Protein AF-A0A967SHB9-F1 (afdb_monomer)

Structure (mmCIF, N/CA/C/O backbone):
data_AF-A0A967SHB9-F1
#
_entry.id   AF-A0A967SHB9-F1
#
loop_
_atom_site.group_PDB
_atom_site.id
_atom_site.type_symbol
_atom_site.label_atom_id
_atom_site.label_alt_id
_atom_site.label_comp_id
_atom_site.label_asym_id
_atom_site.label_entity_id
_atom_site.label_seq_id
_atom_site.pdbx_PDB_ins_code
_atom_site.Cartn_x
_atom_site.Cartn_y
_atom_site.Cartn_z
_atom_site.occupancy
_atom_site.B_iso_or_equiv
_atom_site.auth_seq_id
_atom_site.auth_comp_id
_atom_site.auth_asym_id
_atom_site.auth_atom_id
_atom_site.pdbx_PDB_model_num
ATOM 1 N N . THR A 1 1 ? -9.321 -10.147 4.991 1.00 43.59 1 THR A N 1
ATOM 2 C CA . THR A 1 1 ? -10.379 -9.943 6.015 1.00 43.59 1 THR A CA 1
ATOM 3 C C . THR A 1 1 ? -10.621 -8.456 6.134 1.00 43.59 1 THR A C 1
ATOM 5 O O . THR A 1 1 ? -9.650 -7.730 6.272 1.00 43.59 1 THR A O 1
ATOM 8 N N . GLU A 1 2 ? -11.859 -7.974 6.008 1.00 52.50 2 GLU A N 1
ATOM 9 C CA . GLU A 1 2 ? -12.157 -6.532 5.996 1.00 52.50 2 GLU A CA 1
ATOM 10 C C . GLU A 1 2 ? -11.929 -5.920 7.390 1.00 52.50 2 GLU A C 1
ATOM 12 O O . GLU A 1 2 ? -12.725 -6.119 8.308 1.00 52.50 2 GLU A O 1
ATOM 17 N N . VAL A 1 3 ? -10.821 -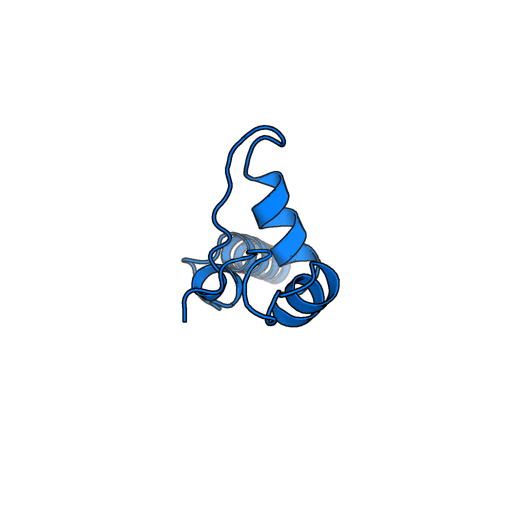5.194 7.570 1.00 57.06 3 VAL A N 1
ATOM 18 C CA . VAL A 1 3 ? -10.512 -4.520 8.836 1.00 57.06 3 VAL A CA 1
ATOM 19 C C . VAL A 1 3 ? -11.129 -3.129 8.820 1.00 57.06 3 VAL A C 1
ATOM 21 O O . VAL A 1 3 ? -10.664 -2.208 8.147 1.00 57.06 3 VAL A O 1
ATOM 24 N N . ARG A 1 4 ? -12.205 -2.955 9.586 1.00 55.41 4 ARG A N 1
ATOM 25 C CA . ARG A 1 4 ? -12.823 -1.645 9.787 1.00 55.41 4 ARG A CA 1
ATOM 26 C C . ARG A 1 4 ? -11.987 -0.847 10.785 1.00 55.41 4 ARG A C 1
ATOM 28 O O . ARG A 1 4 ? -11.859 -1.240 11.940 1.00 55.41 4 ARG A O 1
ATOM 35 N N . LEU A 1 5 ? -11.511 0.330 10.381 1.00 62.50 5 LEU A N 1
ATOM 36 C CA . LEU A 1 5 ? -11.005 1.368 11.289 1.00 62.50 5 LEU A CA 1
ATOM 37 C C . LEU A 1 5 ? -12.181 1.937 12.112 1.00 62.50 5 LEU A C 1
ATOM 39 O O . LEU A 1 5 ? -12.608 3.071 11.906 1.00 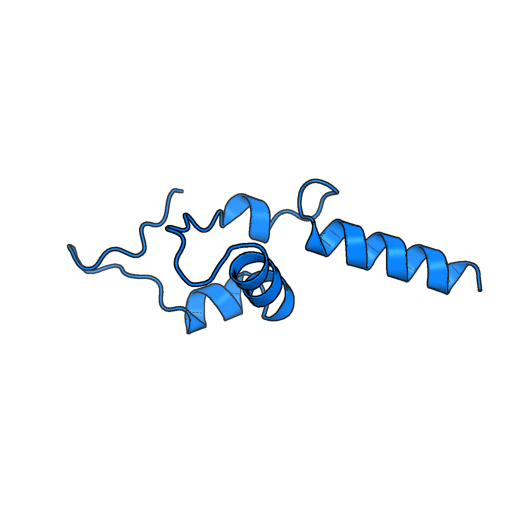62.50 5 LEU A O 1
ATOM 43 N N . SER A 1 6 ? -12.797 1.133 12.983 1.00 56.75 6 SER A N 1
ATOM 44 C CA . SER A 1 6 ? -14.010 1.515 13.711 1.00 56.75 6 SER A CA 1
ATOM 45 C C . SER A 1 6 ? -13.809 1.469 15.221 1.00 56.75 6 SER A C 1
ATOM 47 O O . SER A 1 6 ? -13.293 0.510 15.782 1.00 56.75 6 SER A O 1
ATOM 49 N N . LYS A 1 7 ? -14.260 2.529 15.898 1.00 53.97 7 LYS A N 1
ATOM 50 C CA . LYS A 1 7 ? -14.226 2.676 17.357 1.00 53.97 7 LYS A CA 1
ATOM 51 C C . LYS A 1 7 ? -15.420 2.003 18.046 1.00 53.97 7 LYS A C 1
ATOM 53 O O . LYS A 1 7 ? -16.055 2.651 18.874 1.00 53.97 7 LYS A O 1
ATOM 58 N N . ARG A 1 8 ? -15.782 0.758 17.721 1.00 58.94 8 ARG A N 1
ATOM 59 C CA . ARG A 1 8 ? -16.712 -0.038 18.552 1.00 58.94 8 ARG A CA 1
ATOM 60 C C . ARG A 1 8 ? -16.334 -1.521 18.482 1.00 58.94 8 ARG A C 1
ATOM 62 O O . ARG A 1 8 ? -16.330 -2.079 17.396 1.00 58.94 8 ARG A O 1
ATOM 69 N N . ALA A 1 9 ? -16.071 -2.106 19.659 1.00 50.00 9 ALA A N 1
ATOM 70 C CA . ALA A 1 9 ? -15.690 -3.504 19.935 1.00 50.00 9 ALA A CA 1
ATOM 71 C C . ALA A 1 9 ? -14.185 -3.875 19.964 1.00 50.00 9 ALA A C 1
ATOM 73 O O . ALA A 1 9 ? -13.823 -5.002 19.659 1.00 50.00 9 ALA A O 1
ATOM 74 N N . GLY A 1 10 ? -13.315 -2.977 20.439 1.00 59.44 10 GLY A N 1
ATOM 75 C CA . GLY A 1 10 ? -12.043 -3.371 21.078 1.00 59.44 10 GLY A CA 1
ATOM 76 C C . GLY A 1 10 ? -10.850 -3.694 20.170 1.00 59.44 10 GLY A C 1
ATOM 77 O O . GLY A 1 10 ? -9.728 -3.504 20.623 1.00 59.44 10 GLY A O 1
ATOM 78 N N . GLU A 1 11 ? -11.055 -4.064 18.905 1.00 65.12 11 GLU A N 1
ATOM 79 C CA . GLU A 1 11 ? -9.981 -4.124 17.905 1.00 65.12 11 GLU A CA 1
ATOM 80 C C . GLU A 1 11 ? -10.072 -2.936 16.946 1.00 65.12 11 GLU A C 1
ATOM 82 O O . GLU A 1 11 ? -11.020 -2.793 16.174 1.00 65.12 11 GLU A O 1
ATOM 87 N N . PHE A 1 12 ? -9.075 -2.059 17.004 1.00 70.75 12 PHE A N 1
ATOM 88 C CA . PHE A 1 12 ? -8.854 -1.013 16.015 1.00 70.75 12 PHE A CA 1
ATOM 89 C C . PHE A 1 12 ? -7.395 -1.084 15.586 1.00 70.75 12 PHE A C 1
ATOM 91 O O . PHE A 1 12 ? -6.507 -1.151 16.429 1.00 70.75 12 PHE A O 1
ATOM 98 N N . VAL A 1 13 ? -7.150 -1.037 14.279 1.00 79.06 13 VAL A N 1
ATOM 99 C CA . VAL A 1 13 ? -5.787 -0.942 13.755 1.00 79.06 13 VAL A CA 1
ATOM 100 C C . VAL A 1 13 ? -5.345 0.512 13.807 1.00 79.06 13 VAL A C 1
ATOM 102 O O . VAL A 1 13 ? -6.023 1.419 13.318 1.00 79.06 13 VAL A O 1
ATOM 105 N N . THR A 1 14 ? -4.205 0.762 14.434 1.00 87.56 14 THR A N 1
ATOM 106 C CA . THR A 1 14 ? -3.598 2.089 14.444 1.00 87.56 14 THR A CA 1
ATOM 107 C C . THR A 1 14 ? -2.935 2.379 13.098 1.00 87.56 14 THR A C 1
ATOM 109 O O . THR A 1 14 ? -2.425 1.487 12.426 1.00 87.56 14 THR A O 1
ATOM 112 N N . LEU A 1 15 ? -2.840 3.658 12.715 1.00 86.12 15 LEU A N 1
ATOM 113 C CA . LEU A 1 15 ? -2.066 4.048 11.524 1.00 86.12 15 LEU A CA 1
ATOM 114 C C . LEU A 1 15 ? -0.596 3.611 11.606 1.00 86.12 15 LEU A C 1
ATOM 116 O O . LEU A 1 15 ? 0.045 3.413 10.576 1.00 86.12 15 LEU A O 1
ATOM 120 N N . ARG A 1 16 ? -0.056 3.474 12.824 1.00 89.44 16 ARG A N 1
ATOM 121 C CA . ARG A 1 16 ? 1.303 2.976 13.041 1.00 89.44 16 ARG A CA 1
ATOM 122 C C . ARG A 1 16 ? 1.413 1.500 12.671 1.00 89.44 16 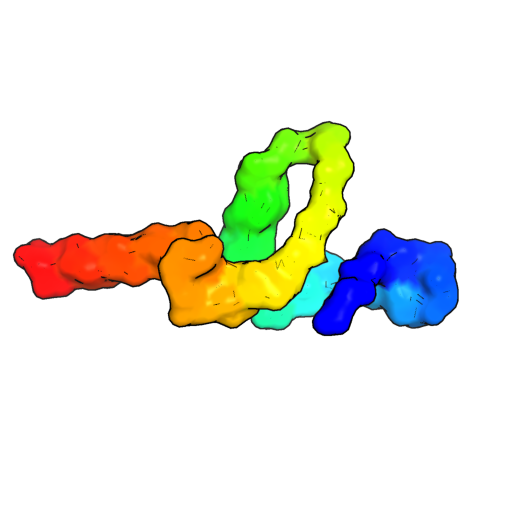ARG A C 1
ATOM 124 O O . ARG A 1 16 ? 2.362 1.155 11.979 1.00 89.44 16 ARG A O 1
ATOM 131 N N . GLU A 1 17 ? 0.474 0.669 13.115 1.00 88.75 17 GLU A N 1
ATOM 132 C CA . GLU A 1 17 ? 0.423 -0.757 12.766 1.00 88.75 17 GLU A CA 1
ATOM 133 C C . GLU A 1 17 ? 0.189 -0.934 11.268 1.00 88.75 17 GLU A C 1
ATOM 135 O O . GLU A 1 17 ? 0.994 -1.588 10.615 1.00 88.75 17 GLU A O 1
ATOM 140 N N . LEU A 1 18 ? -0.801 -0.234 10.701 1.00 89.19 18 LEU A N 1
ATOM 141 C CA . LEU A 1 18 ? -1.077 -0.265 9.263 1.00 89.19 18 LEU A CA 1
ATOM 142 C C . LEU A 1 18 ? 0.164 0.112 8.441 1.00 89.19 18 LEU A C 1
ATOM 144 O O . LEU A 1 18 ? 0.548 -0.597 7.519 1.00 89.19 18 LEU A O 1
ATOM 148 N N . SER A 1 19 ? 0.834 1.214 8.799 1.00 91.38 19 SER A N 1
ATOM 149 C CA . SER A 1 19 ? 2.045 1.657 8.100 1.00 91.38 19 SER A CA 1
ATOM 150 C C . SER A 1 19 ? 3.231 0.711 8.288 1.00 91.38 19 SER A C 1
ATOM 152 O O . SER A 1 19 ? 4.137 0.735 7.450 1.00 91.38 19 SER A O 1
ATOM 154 N N . ALA A 1 20 ? 3.292 -0.028 9.396 1.00 91.56 20 ALA A N 1
ATOM 155 C CA . ALA A 1 20 ? 4.327 -1.028 9.624 1.00 91.56 20 ALA A CA 1
ATOM 156 C C . ALA A 1 20 ? 4.070 -2.279 8.775 1.00 91.56 20 ALA A C 1
ATOM 158 O O . ALA A 1 20 ? 5.017 -2.821 8.217 1.00 91.56 20 ALA A O 1
ATOM 159 N N . GLU A 1 21 ? 2.805 -2.678 8.636 1.00 91.38 21 GLU A N 1
ATOM 160 C CA . GLU A 1 21 ? 2.381 -3.846 7.865 1.00 91.38 21 GLU A CA 1
ATOM 161 C C . GLU A 1 21 ? 2.507 -3.622 6.353 1.00 91.38 21 GLU A C 1
ATOM 163 O O . GLU A 1 21 ? 3.122 -4.427 5.663 1.00 91.38 21 GLU A O 1
ATOM 168 N N . THR A 1 22 ? 2.009 -2.498 5.827 1.00 92.50 22 THR A N 1
ATOM 169 C CA . THR A 1 22 ? 2.059 -2.214 4.378 1.00 92.50 22 THR A CA 1
ATOM 170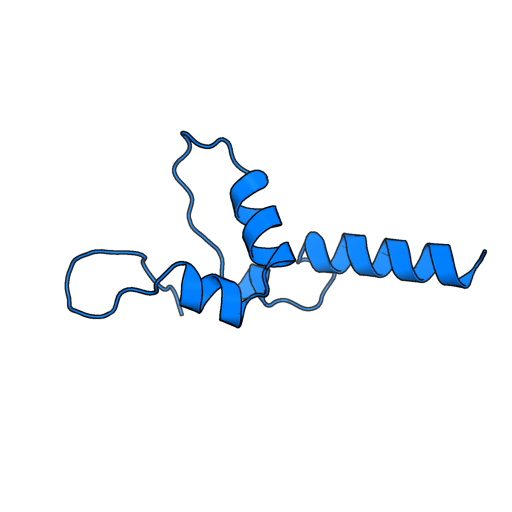 C C . THR A 1 22 ? 3.379 -1.603 3.915 1.00 92.50 22 THR A C 1
ATOM 172 O O . THR A 1 22 ? 3.656 -1.525 2.722 1.00 92.50 22 THR A O 1
ATOM 175 N N . GLY A 1 23 ? 4.173 -1.065 4.841 1.00 92.75 23 GLY A N 1
ATOM 176 C CA . GLY A 1 23 ? 5.293 -0.184 4.532 1.00 92.75 23 GLY A CA 1
ATOM 177 C C . GLY A 1 23 ? 4.872 1.278 4.326 1.00 92.75 23 GLY A C 1
ATOM 178 O O . GLY A 1 23 ? 3.752 1.606 3.922 1.00 92.75 23 GLY A O 1
ATOM 179 N N . ARG A 1 24 ? 5.804 2.190 4.630 1.00 92.12 24 ARG A N 1
ATOM 180 C CA . ARG A 1 24 ? 5.551 3.642 4.706 1.00 92.12 24 ARG A CA 1
ATOM 181 C C . ARG A 1 24 ? 5.168 4.265 3.367 1.00 92.12 24 ARG A C 1
ATOM 183 O O . ARG A 1 24 ? 4.290 5.125 3.334 1.00 92.12 24 ARG A O 1
ATOM 190 N N . ASP A 1 25 ? 5.828 3.860 2.288 1.00 92.81 25 ASP A N 1
ATOM 191 C CA . ASP A 1 25 ? 5.603 4.454 0.967 1.00 92.81 25 ASP A CA 1
ATOM 192 C C . ASP A 1 25 ? 4.276 3.996 0.372 1.00 92.81 25 ASP A C 1
ATOM 194 O O . ASP A 1 25 ? 3.533 4.814 -0.168 1.00 92.81 25 ASP A O 1
ATOM 198 N N . VAL A 1 26 ? 3.929 2.722 0.577 1.00 95.12 26 VAL A N 1
ATOM 199 C CA . VAL A 1 26 ? 2.624 2.179 0.197 1.00 95.12 26 VAL A CA 1
ATOM 200 C C . VAL A 1 26 ? 1.511 2.905 0.943 1.00 95.12 26 VAL A C 1
ATOM 202 O O . VAL A 1 26 ? 0.618 3.464 0.310 1.00 95.12 26 VAL A O 1
ATOM 205 N N . ALA A 1 27 ? 1.604 2.993 2.275 1.00 93.81 27 ALA A N 1
ATOM 206 C CA . ALA A 1 27 ? 0.606 3.692 3.078 1.00 93.81 27 ALA A CA 1
ATOM 207 C C . ALA A 1 27 ? 0.413 5.137 2.590 1.00 93.81 27 ALA A C 1
ATOM 209 O O . ALA A 1 27 ? -0.706 5.546 2.276 1.00 93.81 27 ALA A O 1
ATOM 210 N N . ARG A 1 28 ? 1.504 5.904 2.453 1.00 93.25 28 ARG A N 1
ATOM 211 C CA . ARG A 1 28 ? 1.444 7.292 1.967 1.00 93.25 28 ARG A CA 1
ATOM 212 C C . ARG A 1 28 ? 0.793 7.401 0.599 1.00 93.25 28 ARG A C 1
ATOM 214 O O . ARG A 1 28 ? -0.047 8.277 0.423 1.00 93.25 28 ARG A O 1
ATOM 221 N N . TYR A 1 29 ? 1.169 6.544 -0.346 1.00 94.81 29 TYR A N 1
ATOM 222 C CA . TYR A 1 29 ? 0.617 6.586 -1.694 1.00 94.81 29 TYR A CA 1
ATOM 223 C C . TYR A 1 29 ? -0.908 6.450 -1.667 1.00 94.81 29 TYR A C 1
ATOM 225 O O . TYR A 1 29 ? -1.608 7.278 -2.242 1.00 94.81 29 TYR A O 1
ATOM 233 N N . PHE A 1 30 ? -1.429 5.463 -0.935 1.00 93.00 30 PHE A N 1
ATOM 234 C CA . PHE A 1 30 ? -2.869 5.211 -0.857 1.00 93.00 30 PHE A CA 1
ATOM 235 C C . PHE A 1 30 ? -3.631 6.354 -0.171 1.00 93.00 30 PHE A C 1
ATOM 237 O O . PHE A 1 30 ? -4.678 6.765 -0.672 1.00 93.00 30 PHE A O 1
ATOM 244 N N . PHE A 1 31 ? -3.092 6.9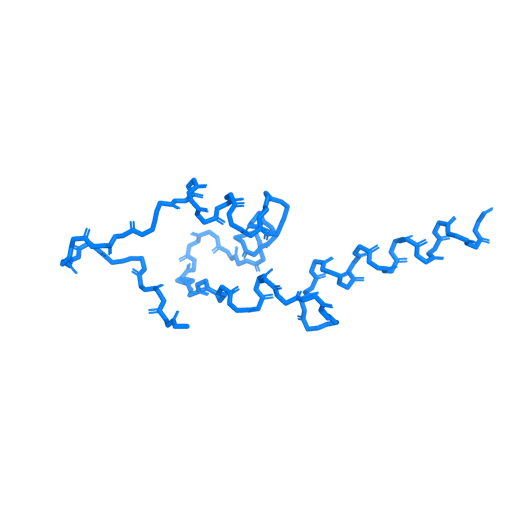25 0.913 1.00 91.88 31 PHE A N 1
ATOM 245 C CA . PHE A 1 31 ? -3.701 8.091 1.570 1.00 91.88 31 PHE A CA 1
ATOM 246 C C . PHE A 1 31 ? -3.673 9.351 0.691 1.00 91.88 31 PHE A C 1
ATOM 248 O O . PHE A 1 31 ? -4.620 10.131 0.720 1.00 91.88 31 PHE A O 1
ATOM 255 N N . LEU A 1 32 ? -2.608 9.556 -0.093 1.00 93.62 32 LEU A N 1
ATOM 256 C CA . LEU A 1 32 ? -2.440 10.736 -0.952 1.00 93.62 32 LEU A CA 1
ATOM 257 C C . LEU A 1 32 ? -3.157 10.618 -2.304 1.00 93.62 32 LEU A C 1
ATOM 259 O O . LEU A 1 32 ? -3.395 11.632 -2.957 1.00 93.62 32 LEU A O 1
ATOM 263 N N . MET A 1 33 ? -3.525 9.406 -2.730 1.00 91.69 33 MET A N 1
ATOM 264 C CA . MET A 1 33 ? -4.271 9.178 -3.974 1.00 91.69 33 MET A CA 1
ATOM 265 C C . MET A 1 33 ? -5.714 9.709 -3.902 1.00 91.69 33 MET A C 1
ATOM 267 O O . MET A 1 33 ? -6.374 9.893 -4.925 1.00 91.69 33 MET A O 1
ATOM 271 N N . ARG A 1 34 ? -6.226 9.953 -2.693 1.00 88.75 34 ARG A N 1
ATOM 272 C CA . ARG A 1 34 ? -7.572 10.470 -2.431 1.00 88.75 34 ARG A CA 1
ATOM 273 C C . ARG A 1 34 ? -7.471 11.885 -1.866 1.00 88.75 34 ARG A C 1
ATOM 275 O O . ARG A 1 34 ? -6.495 12.247 -1.216 1.00 88.75 34 ARG A O 1
ATOM 282 N N . ARG A 1 35 ? -8.503 12.700 -2.094 1.00 92.88 35 ARG A N 1
ATOM 283 C CA . ARG A 1 35 ? -8.596 14.011 -1.440 1.00 92.88 35 ARG A CA 1
ATOM 284 C C . ARG A 1 35 ? -8.729 13.826 0.073 1.00 92.88 35 ARG A C 1
ATOM 286 O O . ARG A 1 35 ? -9.407 12.905 0.517 1.00 92.88 35 ARG A O 1
ATOM 293 N N . ALA A 1 36 ? -8.145 14.737 0.846 1.00 90.50 36 ALA A N 1
ATOM 294 C CA . ALA A 1 36 ? -8.131 14.655 2.309 1.00 90.50 36 ALA A CA 1
ATOM 295 C C . ALA A 1 36 ? -9.529 14.718 2.960 1.00 90.50 36 ALA A C 1
ATOM 297 O O . ALA A 1 36 ? -9.699 14.276 4.091 1.00 90.50 36 ALA A O 1
ATOM 298 N N . ASP A 1 37 ? -10.519 15.270 2.256 1.00 92.12 37 ASP A N 1
ATOM 299 C CA . ASP A 1 37 ? -11.915 15.390 2.686 1.00 92.12 37 ASP A CA 1
ATOM 300 C C . ASP A 1 37 ? -12.795 14.202 2.257 1.00 92.12 37 ASP A C 1
ATOM 302 O O . ASP A 1 37 ? -13.951 14.104 2.672 1.00 92.12 37 ASP A O 1
ATOM 306 N N . ALA A 1 38 ? -12.274 13.288 1.436 1.00 90.81 38 ALA A N 1
ATOM 307 C CA . ALA A 1 38 ? -13.034 12.155 0.935 1.00 90.81 38 ALA A CA 1
ATOM 308 C C . ALA A 1 38 ? -13.088 11.014 1.960 1.00 90.81 38 ALA A C 1
ATOM 310 O O . ALA A 1 38 ? -12.085 10.665 2.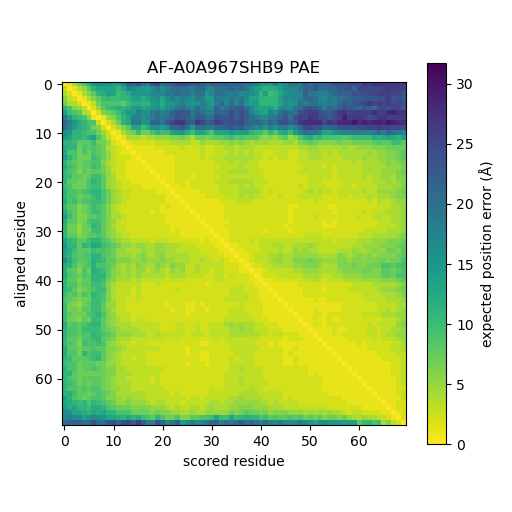585 1.00 90.81 38 ALA A O 1
ATOM 311 N N . GLN A 1 39 ? -14.246 10.353 2.070 1.00 87.56 39 GLN A N 1
ATOM 312 C CA . GLN A 1 39 ? -14.294 9.058 2.745 1.00 87.56 39 GLN A CA 1
ATOM 313 C C . GLN A 1 39 ? -13.422 8.047 1.996 1.00 87.56 39 GLN A C 1
ATOM 315 O O . GLN A 1 39 ? -13.499 7.912 0.770 1.00 87.56 39 GLN A O 1
ATOM 320 N N . MET A 1 40 ? -12.600 7.324 2.753 1.00 85.38 40 MET A N 1
ATOM 321 C CA . MET A 1 40 ? -11.667 6.346 2.219 1.00 85.38 40 MET A CA 1
ATOM 322 C C . MET A 1 40 ? -11.845 5.009 2.929 1.00 85.38 40 MET A C 1
ATOM 324 O O . MET A 1 40 ? -11.782 4.928 4.155 1.00 85.38 40 MET A O 1
ATOM 328 N N . VAL A 1 41 ? -12.022 3.963 2.129 1.00 87.69 41 VAL A N 1
ATOM 329 C CA . VAL A 1 41 ? -11.847 2.576 2.555 1.00 87.69 41 VAL A CA 1
ATOM 330 C C . VAL A 1 41 ? -10.431 2.186 2.156 1.00 87.69 41 VAL A C 1
ATOM 332 O O . VAL A 1 41 ? -10.080 2.285 0.980 1.00 87.69 41 VAL A O 1
ATOM 335 N N . PHE A 1 42 ? -9.604 1.827 3.136 1.00 88.12 42 PHE A N 1
ATOM 336 C CA . PHE A 1 42 ? -8.241 1.377 2.877 1.00 88.12 42 PHE A CA 1
ATOM 337 C C . PHE A 1 42 ? -8.272 -0.114 2.540 1.00 88.12 42 PHE A C 1
ATOM 339 O O . PHE A 1 42 ? -8.641 -0.929 3.383 1.00 88.12 42 PHE A O 1
ATOM 346 N N . ASP A 1 43 ? -7.904 -0.457 1.309 1.00 91.06 43 ASP A N 1
ATOM 347 C CA . ASP A 1 43 ? -7.830 -1.841 0.849 1.00 91.06 43 ASP A CA 1
ATOM 348 C C . ASP A 1 43 ? -6.461 -2.432 1.217 1.00 91.06 43 ASP A C 1
ATOM 350 O O . ASP A 1 43 ? -5.451 -2.152 0.566 1.00 91.06 43 ASP A O 1
ATOM 354 N N . LEU A 1 44 ? -6.426 -3.195 2.313 1.00 90.69 44 LEU A N 1
ATOM 355 C CA . LEU A 1 44 ? -5.200 -3.806 2.827 1.00 90.69 44 LEU A CA 1
ATOM 356 C C . LEU A 1 44 ? -4.675 -4.905 1.896 1.00 90.69 44 LEU A C 1
ATOM 358 O O . LEU A 1 44 ? -3.466 -5.003 1.698 1.00 90.69 44 LEU A O 1
ATOM 362 N N . ASP A 1 45 ? -5.574 -5.682 1.292 1.00 92.69 45 ASP A N 1
ATOM 363 C CA . ASP A 1 45 ? -5.201 -6.769 0.389 1.00 92.69 45 ASP A CA 1
ATOM 364 C C . ASP A 1 45 ? -4.515 -6.194 -0.862 1.00 92.69 45 ASP A C 1
ATOM 366 O O . ASP A 1 45 ? -3.466 -6.683 -1.280 1.00 92.69 45 ASP A O 1
ATOM 370 N N . LEU A 1 46 ? -5.036 -5.089 -1.410 1.00 94.56 46 LEU A N 1
ATOM 371 C CA . LEU A 1 46 ? -4.404 -4.379 -2.525 1.00 94.56 46 LEU A CA 1
ATOM 372 C C . LEU A 1 46 ? -3.080 -3.705 -2.132 1.00 94.56 46 LEU A C 1
ATOM 374 O O . LEU A 1 46 ? -2.155 -3.653 -2.942 1.00 94.56 46 LEU A O 1
ATOM 378 N N . ALA A 1 47 ? -2.977 -3.175 -0.912 1.00 93.75 47 ALA A N 1
ATOM 379 C CA . ALA A 1 47 ? -1.750 -2.548 -0.424 1.00 93.75 47 ALA A CA 1
ATOM 380 C C . ALA A 1 47 ? -0.602 -3.562 -0.248 1.00 93.75 47 ALA A C 1
ATOM 382 O O . ALA A 1 47 ? 0.556 -3.211 -0.474 1.00 93.75 47 ALA A O 1
ATOM 383 N N . LEU A 1 48 ? -0.918 -4.808 0.118 1.00 93.44 48 LEU A N 1
ATOM 384 C CA . LEU A 1 48 ? 0.046 -5.904 0.282 1.00 93.44 48 LEU A CA 1
ATOM 385 C C . LEU A 1 48 ? 0.294 -6.704 -1.009 1.00 93.44 48 LEU A C 1
ATOM 387 O O . LEU A 1 48 ? 1.164 -7.572 -1.043 1.00 93.44 48 LEU A O 1
ATOM 391 N N . ASP A 1 49 ? -0.451 -6.429 -2.078 1.00 96.00 49 ASP A N 1
ATOM 392 C CA . ASP A 1 49 ? -0.307 -7.138 -3.346 1.00 96.00 49 ASP A CA 1
ATOM 393 C C . ASP A 1 49 ? 1.038 -6.798 -4.022 1.00 96.00 49 ASP A C 1
ATOM 395 O O . ASP A 1 49 ? 1.395 -5.633 -4.214 1.00 96.00 49 ASP A O 1
ATOM 399 N N . HIS A 1 50 ? 1.789 -7.839 -4.391 1.00 94.25 50 HIS A N 1
ATOM 400 C CA . HIS A 1 50 ? 3.081 -7.751 -5.082 1.00 94.25 50 HIS A CA 1
ATOM 401 C C . HIS A 1 50 ? 2.941 -8.017 -6.588 1.00 94.25 50 HIS A C 1
ATOM 403 O O . HIS A 1 50 ? 3.737 -8.739 -7.190 1.00 94.25 50 HIS A O 1
ATOM 409 N N . SER A 1 51 ? 1.890 -7.478 -7.197 1.00 96.06 51 SER A N 1
ATOM 410 C CA . SER A 1 51 ? 1.654 -7.541 -8.635 1.00 96.06 51 SER A CA 1
ATOM 411 C C . SER A 1 51 ? 1.342 -6.157 -9.202 1.00 96.06 51 SER A C 1
ATOM 413 O O . SER A 1 51 ? 1.218 -5.164 -8.488 1.00 96.06 51 SER A O 1
ATOM 415 N N . GLU A 1 52 ? 1.162 -6.092 -10.519 1.00 94.56 52 GLU A N 1
ATOM 416 C CA . GLU A 1 52 ? 0.779 -4.879 -11.254 1.00 94.56 52 GLU A CA 1
ATOM 417 C C . GLU A 1 52 ? -0.554 -4.252 -10.800 1.00 94.56 52 GLU A C 1
ATOM 419 O O . GLU A 1 52 ? -0.868 -3.128 -11.200 1.00 94.56 52 GLU A O 1
ATOM 424 N N . LYS A 1 53 ? -1.354 -4.963 -9.991 1.00 95.62 53 LYS A N 1
ATOM 425 C CA . LYS A 1 53 ? -2.575 -4.418 -9.383 1.00 95.62 53 LYS A CA 1
ATOM 426 C C . LYS A 1 53 ? -2.253 -3.339 -8.354 1.00 95.62 53 LYS A C 1
ATOM 428 O O . LYS A 1 53 ? -2.977 -2.348 -8.282 1.00 95.62 53 LYS A O 1
ATOM 433 N N . ASN A 1 54 ? -1.172 -3.504 -7.592 1.00 96.31 54 ASN A N 1
ATOM 434 C CA . ASN A 1 54 ? -0.714 -2.498 -6.649 1.00 96.31 54 ASN A CA 1
ATOM 435 C C . ASN A 1 54 ? 0.003 -1.366 -7.410 1.00 96.31 54 ASN A C 1
ATOM 437 O O . ASN A 1 54 ? 1.063 -1.589 -8.008 1.00 96.31 54 ASN A O 1
ATOM 441 N N . PRO A 1 55 ? -0.530 -0.130 -7.387 1.00 95.38 55 PRO A N 1
ATOM 442 C CA . PRO A 1 55 ? 0.050 0.978 -8.141 1.00 95.38 55 PRO A CA 1
ATOM 443 C C . PRO A 1 55 ? 1.470 1.327 -7.679 1.00 95.38 55 PRO A C 1
ATOM 445 O O . PRO A 1 55 ? 2.274 1.807 -8.477 1.00 95.38 55 PRO A O 1
ATOM 448 N N . VAL A 1 56 ? 1.808 1.053 -6.417 1.00 96.44 56 VAL A N 1
ATOM 449 C CA . VAL A 1 56 ? 3.143 1.311 -5.868 1.00 96.44 56 VAL A CA 1
ATOM 450 C C . VAL A 1 56 ? 4.140 0.281 -6.377 1.00 96.44 56 VAL A C 1
ATOM 452 O O . VAL A 1 56 ? 5.196 0.667 -6.878 1.00 96.44 56 VAL A O 1
ATOM 455 N N . TYR A 1 57 ? 3.776 -1.005 -6.335 1.00 96.06 57 TYR A N 1
ATOM 456 C CA . TYR A 1 57 ? 4.589 -2.081 -6.907 1.00 96.06 57 TYR A CA 1
ATOM 457 C C . TYR A 1 57 ? 4.885 -1.811 -8.384 1.00 96.06 57 TYR A C 1
ATOM 459 O O . TYR A 1 57 ? 6.037 -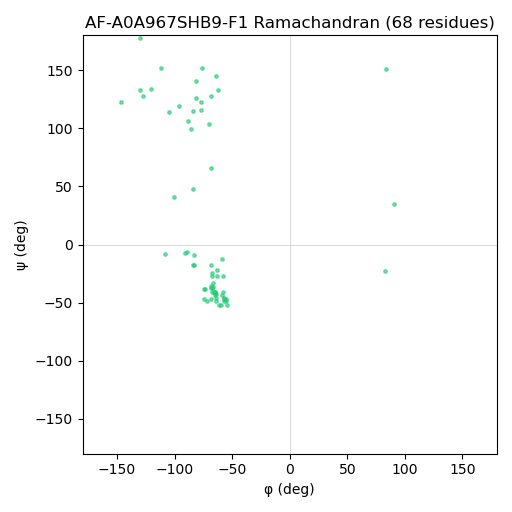1.849 -8.813 1.00 96.06 57 TYR A O 1
ATOM 467 N N . LYS A 1 58 ? 3.854 -1.440 -9.148 1.00 96.31 58 LYS A N 1
ATOM 468 C CA . LYS A 1 58 ? 3.971 -1.117 -10.570 1.00 96.31 58 LYS A CA 1
ATOM 469 C C . LYS A 1 58 ? 4.968 0.010 -10.851 1.00 96.31 58 LYS A C 1
ATOM 471 O O . LYS A 1 58 ? 5.815 -0.117 -11.735 1.00 96.31 58 LYS A O 1
ATOM 476 N N . VAL A 1 59 ? 4.897 1.113 -10.101 1.00 95.88 59 VAL A N 1
ATOM 477 C CA . VAL A 1 59 ? 5.832 2.242 -10.262 1.00 95.88 59 VAL A CA 1
ATOM 478 C C . VAL A 1 59 ? 7.260 1.830 -9.902 1.00 95.88 59 VAL A C 1
ATOM 480 O O . VAL A 1 59 ? 8.194 2.153 -10.636 1.00 95.88 59 VAL A O 1
ATOM 483 N N . GLN A 1 60 ? 7.440 1.091 -8.807 1.00 95.19 60 GLN A N 1
ATOM 484 C CA . GLN A 1 60 ? 8.756 0.615 -8.374 1.00 95.19 60 GLN A CA 1
ATOM 485 C C . GLN A 1 60 ? 9.376 -0.355 -9.386 1.00 95.19 60 GLN A C 1
ATOM 487 O O . GLN A 1 60 ? 10.557 -0.232 -9.711 1.00 95.19 60 GLN A O 1
ATOM 492 N N . TYR A 1 61 ? 8.579 -1.275 -9.930 1.00 95.69 61 TYR A N 1
ATOM 493 C CA . TYR A 1 61 ? 9.017 -2.209 -10.962 1.00 95.69 61 TYR A CA 1
ATOM 494 C C . TYR A 1 61 ? 9.410 -1.482 -12.255 1.00 95.69 61 TYR A C 1
ATOM 496 O O . TYR A 1 61 ? 10.489 -1.727 -12.800 1.00 95.69 61 TYR A O 1
ATOM 504 N N . ALA A 1 62 ? 8.589 -0.531 -12.713 1.00 96.56 62 ALA A N 1
ATOM 505 C CA . ALA A 1 62 ? 8.906 0.295 -13.876 1.00 96.56 62 ALA A CA 1
ATOM 506 C C . ALA A 1 62 ? 10.213 1.081 -13.679 1.00 96.56 62 ALA A C 1
ATOM 508 O O . ALA A 1 62 ? 11.055 1.105 -14.576 1.00 96.56 62 ALA A O 1
ATOM 509 N N . HIS A 1 63 ? 10.411 1.672 -12.497 1.00 96.44 63 HIS A N 1
ATOM 510 C CA . HIS A 1 63 ? 11.648 2.363 -12.143 1.00 96.44 63 HIS A CA 1
ATOM 511 C C . HIS A 1 63 ? 12.860 1.424 -12.192 1.00 96.44 63 HIS A C 1
ATOM 513 O O . HIS A 1 63 ? 13.830 1.717 -12.886 1.00 96.44 63 HIS A O 1
ATOM 519 N N . ALA A 1 64 ? 12.795 0.270 -11.521 1.00 96.62 64 ALA A N 1
ATOM 520 C CA . ALA A 1 64 ? 13.886 -0.705 -11.509 1.00 96.62 64 ALA A CA 1
ATOM 521 C C . ALA A 1 64 ? 14.259 -1.176 -12.925 1.00 96.62 64 ALA A C 1
ATOM 523 O O . ALA A 1 64 ? 15.440 -1.265 -13.256 1.00 96.62 64 ALA A O 1
ATOM 524 N N . ARG A 1 65 ? 13.259 -1.409 -13.783 1.00 96.38 65 ARG A N 1
ATOM 525 C CA . ARG A 1 65 ? 13.463 -1.783 -15.187 1.00 96.38 65 ARG A CA 1
ATOM 526 C C . ARG A 1 65 ? 14.135 -0.681 -16.003 1.00 96.38 65 ARG A C 1
ATOM 528 O O . ARG A 1 65 ? 14.975 -0.987 -16.841 1.00 96.38 65 ARG A O 1
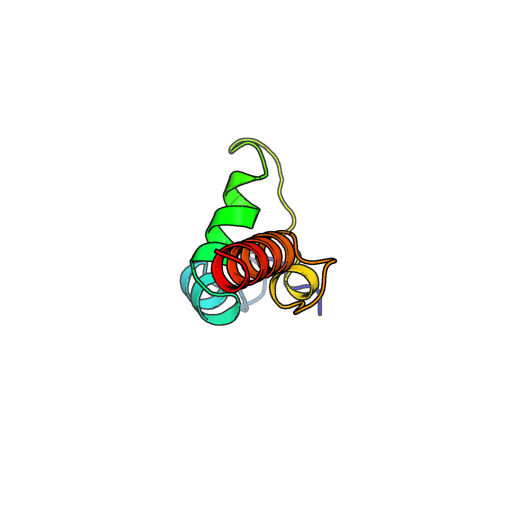ATOM 535 N N . MET A 1 66 ? 13.761 0.582 -15.798 1.00 97.00 66 MET A N 1
ATOM 536 C CA . MET A 1 66 ? 14.400 1.708 -16.489 1.00 97.00 66 MET A CA 1
ATOM 537 C C . MET A 1 66 ? 15.849 1.889 -16.030 1.00 97.00 66 MET A C 1
ATOM 539 O O . MET A 1 66 ? 16.730 2.086 -16.859 1.00 97.00 66 MET A O 1
ATOM 543 N N . CYS A 1 67 ? 16.117 1.743 -14.733 1.00 97.00 67 CYS A N 1
ATOM 544 C CA . CYS A 1 67 ? 17.478 1.809 -14.207 1.00 97.00 67 CYS A CA 1
ATOM 545 C C . CYS A 1 67 ? 18.361 0.637 -14.648 1.00 97.00 67 CYS A C 1
ATOM 547 O O . CYS A 1 67 ? 19.572 0.792 -14.663 1.00 97.00 67 CYS A O 1
ATOM 549 N N . SER A 1 68 ? 17.800 -0.527 -14.994 1.00 94.56 68 SER A N 1
ATOM 550 C CA . SER A 1 68 ? 18.602 -1.677 -15.433 1.00 94.56 68 SER A CA 1
ATOM 551 C C . SER A 1 68 ? 18.995 -1.637 -16.913 1.00 94.56 68 SER A C 1
ATOM 553 O O . SER A 1 68 ? 19.742 -2.506 -17.355 1.00 94.56 68 SER A O 1
ATOM 555 N N . ILE A 1 69 ? 18.436 -0.707 -17.695 1.00 92.62 69 ILE A N 1
ATOM 556 C CA . ILE A 1 69 ? 18.747 -0.525 -19.126 1.00 92.62 69 ILE A CA 1
ATOM 557 C C . ILE A 1 69 ? 19.555 0.750 -19.410 1.00 92.62 69 ILE A C 1
ATOM 559 O O . ILE A 1 69 ? 19.971 0.945 -20.551 1.00 92.62 69 ILE A O 1
ATOM 563 N N . MET A 1 70 ? 19.727 1.613 -18.403 1.00 70.94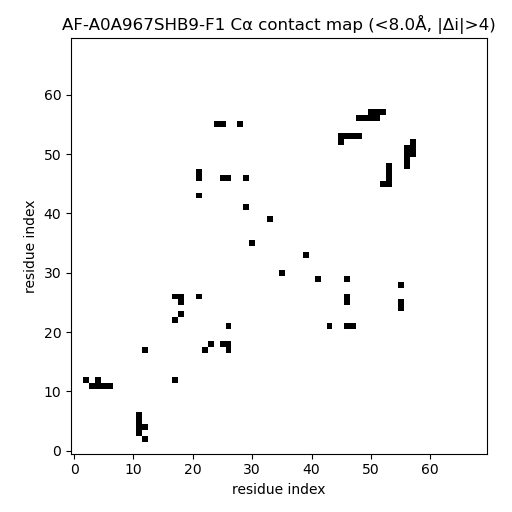 70 MET A N 1
ATOM 564 C CA . MET A 1 70 ? 20.605 2.788 -18.433 1.00 70.94 70 MET A CA 1
ATOM 565 C C . MET A 1 70 ? 21.988 2.422 -17.906 1.00 70.94 70 MET A C 1
ATOM 567 O O . MET A 1 70 ? 22.967 2.949 -18.473 1.00 70.94 70 MET A O 1
#

Radius of gyration: 14.52 Å; Cα contacts (8 Å, |Δi|>4): 37; chains: 1; bounding box: 37×25×40 Å

pLDDT: mean 86.28, std 14.14, range [43.59, 97.0]

Secondary structure (DSSP, 8-state):
------SSSS----HHHHHHHH-HHHHHHHHHTS-TTS-----HHHHH--STTSHHHHHHHHHHHHHTT-

Sequence (70 aa):
TEVRLSKRAGEFVTLRELSAETGRDVARYFFLMRRADAQMVFDLDLALDHSEKNPVYKVQYAHARMCSIM

Solvent-accessible surface area (backbone atoms only — not comparable to full-atom values): 4482 Å² total; per-residue (Å²): 130,93,76,62,85,40,100,74,82,92,64,60,75,47,73,67,56,51,29,64,73,46,32,61,66,47,44,49,50,61,62,66,74,44,62,92,88,55,92,76,84,82,59,62,70,50,54,65,37,89,42,76,84,14,67,59,47,38,52,52,52,52,50,54,56,53,63,73,76,106

Mean predicted aligned error: 6.12 Å

Foldseek 3Di:
DQQDCDDPDPDHDDPVNLCVLLPVVLSVVQCVVDDVPDDDRDDSVLSNDCDVSNVVNVVVVVVVVVVVVD